Protein AF-A0A1D9G2F6-F1 (afdb_monomer_lite)

Secondary structure (DSSP, 8-state):
---------PPPTHHHHHHHHHHHHHHHHHHHHHTS-TTS-HHHHHHHHHHHHHHHHHHHHHHHHT--HHHHHSPP--HHHHHHHHHHHHHHHHHHHHHHSS-HHHHHHHHHHHHHHHHTHHHHH--HHHHHHHHHHS-HHHHHHHHHHHHHHHHHHHHHHHHHHHHHHHHHHHH--

Sequence (177 aa):
MKEDNKRSGGSKQGEHVFNALGDLVSQFINELTRNINASAPDSSRSDAQKTISQLQEYATEFVRKRNNSDFRAGPQGDAANSHRYATFVDTTRTAIRDMLSGNPSRQTRGYSDLTKLLNNLDFYTIDTTAHDSVRAQLSAARQREFDTWYDETKALMHLTFKTLIDAALAVNKTNAN

Organism: Moorena producens (strain JHB) (NCBI:txid1454205)

Radius of gyration: 19.02 Å; chains: 1; bounding box: 40×27×75 Å

pLDDT: mean 81.79, std 17.29, range [29.95, 97.75]

Structure (mmCIF, N/CA/C/O backbone):
data_AF-A0A1D9G2F6-F1
#
_entry.id   AF-A0A1D9G2F6-F1
#
loop_
_atom_site.group_PDB
_atom_site.id
_atom_site.type_symbol
_atom_site.label_atom_id
_atom_site.label_alt_id
_atom_site.label_comp_id
_atom_site.label_asym_id
_atom_site.label_entity_id
_atom_site.label_seq_id
_atom_site.pdbx_PDB_ins_code
_atom_site.Cartn_x
_atom_site.Cartn_y
_atom_site.Cartn_z
_atom_site.occupancy
_atom_site.B_iso_or_equiv
_atom_site.auth_seq_id
_atom_site.auth_comp_id
_atom_site.auth_asym_id
_atom_site.auth_atom_id
_atom_site.pdbx_PDB_model_num
ATOM 1 N N . MET A 1 1 ? -8.121 -9.495 -51.257 1.00 39.38 1 MET A N 1
ATOM 2 C CA . MET A 1 1 ? -7.434 -9.916 -50.019 1.00 39.38 1 MET A CA 1
ATOM 3 C C . MET A 1 1 ? -8.055 -9.141 -48.874 1.00 39.38 1 MET A C 1
ATOM 5 O O . MET A 1 1 ? -7.981 -7.922 -48.892 1.00 39.38 1 MET A O 1
ATOM 9 N N . LYS A 1 2 ? -8.780 -9.822 -47.982 1.00 34.62 2 LYS A N 1
ATOM 10 C CA . LYS A 1 2 ? -9.294 -9.240 -46.738 1.00 34.62 2 LYS A CA 1
ATOM 11 C C . LYS A 1 2 ? -8.279 -9.573 -45.649 1.00 34.62 2 LYS A C 1
ATOM 13 O O . LYS A 1 2 ? -8.078 -10.754 -45.384 1.00 34.62 2 LYS A O 1
ATOM 18 N N . GLU A 1 3 ? -7.637 -8.564 -45.077 1.00 36.66 3 GLU A N 1
ATOM 19 C CA . GLU A 1 3 ? -6.892 -8.702 -43.825 1.00 36.66 3 GLU A CA 1
ATOM 20 C C . GLU A 1 3 ? -7.777 -8.173 -42.698 1.00 36.66 3 GLU A C 1
ATOM 22 O O . GLU A 1 3 ? -7.860 -6.974 -42.451 1.00 36.66 3 GLU A O 1
ATOM 27 N N . ASP A 1 4 ? -8.478 -9.101 -42.053 1.00 38.00 4 ASP A N 1
ATOM 28 C CA . ASP A 1 4 ? -9.012 -8.928 -40.708 1.00 38.00 4 ASP A CA 1
ATOM 29 C C . ASP A 1 4 ? -8.053 -9.619 -39.717 1.00 38.00 4 ASP A C 1
ATOM 31 O O . ASP A 1 4 ? -7.497 -10.671 -40.034 1.00 38.00 4 ASP A O 1
ATOM 35 N N . ASN A 1 5 ? -7.966 -9.066 -38.498 1.00 31.39 5 ASN A N 1
ATOM 36 C CA . ASN A 1 5 ? -7.235 -9.513 -37.289 1.00 31.39 5 ASN 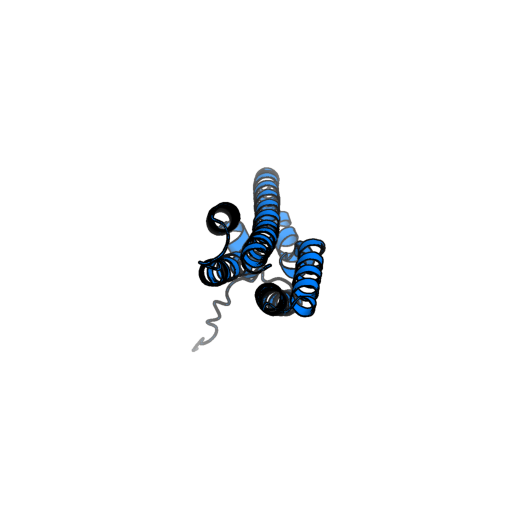A CA 1
ATOM 37 C C . ASN A 1 5 ? -5.792 -8.989 -37.141 1.00 31.39 5 ASN A C 1
ATOM 39 O O . ASN A 1 5 ? -4.917 -9.318 -37.921 1.00 31.39 5 ASN A O 1
ATOM 43 N N . LYS A 1 6 ? -5.424 -8.229 -36.101 1.00 29.95 6 LYS A N 1
ATOM 44 C CA . LYS A 1 6 ? -5.875 -8.259 -34.700 1.00 29.95 6 LYS A CA 1
ATOM 45 C C . LYS A 1 6 ? -5.978 -6.850 -34.109 1.00 29.95 6 LYS A C 1
ATOM 47 O O . LYS A 1 6 ? -4.984 -6.140 -33.982 1.00 29.95 6 LYS A O 1
ATOM 52 N N . ARG A 1 7 ? -7.158 -6.517 -33.585 1.00 42.91 7 ARG A N 1
ATOM 53 C CA . ARG A 1 7 ? -7.247 -5.701 -32.370 1.00 42.91 7 ARG A CA 1
ATOM 54 C C . ARG A 1 7 ? -6.824 -6.584 -31.197 1.00 42.91 7 ARG A C 1
ATOM 56 O O . ARG A 1 7 ? -7.523 -7.535 -30.873 1.00 42.91 7 ARG A O 1
ATOM 63 N N . SER A 1 8 ? -5.727 -6.244 -30.539 1.00 32.81 8 SER A N 1
ATOM 64 C CA . SER A 1 8 ? -5.533 -6.574 -29.126 1.00 32.81 8 SER A CA 1
ATOM 65 C C . SER A 1 8 ? -4.686 -5.479 -28.492 1.00 32.81 8 SER A C 1
ATOM 67 O O . SER A 1 8 ? -3.485 -5.634 -28.285 1.00 32.81 8 SER A O 1
ATOM 69 N N . GLY A 1 9 ? -5.328 -4.344 -28.212 1.00 31.98 9 GLY A N 1
ATOM 70 C CA . GLY A 1 9 ? -4.837 -3.387 -27.225 1.00 31.98 9 GLY A CA 1
ATOM 71 C C . GLY A 1 9 ? -4.938 -4.012 -25.836 1.00 31.98 9 GLY A C 1
ATOM 72 O O . GLY A 1 9 ? -5.826 -3.663 -25.068 1.00 31.98 9 GLY A O 1
ATOM 73 N N . GLY A 1 10 ? -4.089 -5.003 -25.556 1.00 35.53 10 GLY A N 1
ATOM 74 C CA . GLY A 1 10 ? -3.865 -5.474 -24.197 1.00 35.53 10 GLY A CA 1
ATOM 75 C C . GLY A 1 10 ? -3.169 -4.357 -23.431 1.00 35.53 10 GLY A C 1
ATOM 76 O O . GLY A 1 10 ? -2.184 -3.809 -23.932 1.00 35.53 10 GLY A O 1
ATOM 77 N N . SER A 1 11 ? -3.694 -3.980 -22.262 1.00 44.38 11 SER A N 1
ATOM 78 C CA . SER A 1 11 ? -2.998 -3.050 -21.367 1.00 44.38 11 SER A CA 1
ATOM 79 C C . SER A 1 11 ? -1.577 -3.565 -21.152 1.00 44.38 11 SER A C 1
ATOM 81 O O . SER A 1 11 ? -1.380 -4.738 -20.819 1.00 44.38 11 SER A O 1
ATOM 83 N N . LYS A 1 12 ? -0.579 -2.727 -21.418 1.00 51.94 12 LYS A N 1
ATOM 84 C CA . LYS A 1 12 ? 0.825 -3.139 -21.372 1.00 51.94 12 LYS A CA 1
ATOM 85 C C . LYS A 1 12 ? 1.205 -3.399 -19.917 1.00 51.94 12 LYS A C 1
ATOM 87 O O . LYS A 1 12 ? 0.929 -2.573 -19.058 1.00 51.94 12 LYS A O 1
ATOM 92 N N . GLN A 1 13 ? 1.822 -4.545 -19.622 1.00 49.62 13 GLN A N 1
ATOM 93 C CA . GLN A 1 13 ? 1.925 -5.044 -18.245 1.00 49.62 13 GLN A CA 1
ATOM 94 C C . GLN A 1 13 ? 2.721 -4.167 -17.268 1.00 49.62 13 GLN A C 1
ATOM 96 O O . GLN A 1 13 ? 2.448 -4.237 -16.071 1.00 49.62 13 GLN A O 1
ATOM 101 N N . GLY A 1 14 ? 3.620 -3.296 -17.747 1.00 47.50 14 GLY A N 1
ATOM 102 C CA . GLY A 1 14 ? 4.223 -2.254 -16.907 1.00 47.50 14 GLY A CA 1
ATOM 103 C C . GLY A 1 14 ? 3.160 -1.413 -16.184 1.00 47.50 14 GLY A C 1
ATOM 104 O O . GLY A 1 14 ? 3.315 -1.067 -15.020 1.00 47.50 14 GLY A O 1
ATOM 105 N N . GLU A 1 15 ? 1.990 -1.198 -16.791 1.00 48.56 15 GLU A N 1
ATOM 106 C CA . GLU A 1 15 ? 0.861 -0.536 -16.133 1.00 48.56 15 GLU A CA 1
ATOM 107 C C . GLU A 1 15 ? 0.355 -1.288 -14.889 1.00 48.56 15 GLU A C 1
ATOM 109 O O . GLU A 1 15 ? -0.100 -0.646 -13.945 1.00 48.56 15 GLU A O 1
ATOM 114 N N . HIS A 1 16 ? 0.459 -2.621 -14.820 1.00 54.81 16 HIS A N 1
ATOM 115 C CA . HIS A 1 16 ? -0.044 -3.398 -13.679 1.00 54.81 16 HIS A CA 1
ATOM 116 C C . HIS A 1 16 ? 0.809 -3.247 -12.412 1.00 54.81 16 HIS A C 1
ATOM 118 O O . HIS A 1 16 ? 0.245 -3.275 -11.319 1.00 54.81 16 HIS A O 1
ATOM 124 N N . VAL A 1 17 ? 2.123 -3.022 -12.560 1.00 53.31 17 VAL A N 1
ATOM 125 C CA . VAL A 1 17 ? 3.107 -2.913 -11.461 1.00 53.31 17 VAL A CA 1
ATOM 126 C C . VAL A 1 17 ? 2.737 -1.812 -10.470 1.00 53.31 17 VAL A C 1
ATOM 128 O O . VAL A 1 17 ? 2.794 -1.993 -9.254 1.00 53.31 17 VAL A O 1
ATOM 131 N N . PHE A 1 18 ? 2.278 -0.674 -10.994 1.00 60.16 18 PHE A N 1
ATOM 132 C CA . PHE A 1 18 ? 1.930 0.481 -10.177 1.00 60.16 18 PHE A CA 1
ATOM 133 C C . PHE A 1 18 ? 0.427 0.784 -10.136 1.00 60.16 18 PHE A C 1
ATOM 135 O O . PHE A 1 18 ? -0.008 1.493 -9.224 1.00 60.16 18 PHE A O 1
ATOM 142 N N . ASN A 1 19 ? -0.395 0.278 -11.072 1.00 60.19 19 ASN A N 1
ATOM 143 C CA . ASN A 1 19 ? -1.824 0.617 -11.070 1.00 60.19 19 ASN A CA 1
ATOM 144 C C . ASN A 1 19 ? -2.575 0.045 -9.869 1.00 60.19 19 ASN A C 1
ATOM 146 O O . ASN A 1 19 ? -3.392 0.720 -9.242 1.00 60.19 19 ASN A O 1
ATOM 150 N N . ALA A 1 20 ? -2.219 -1.169 -9.489 1.00 63.81 20 ALA A N 1
ATOM 151 C CA . ALA A 1 20 ? -2.976 -1.907 -8.514 1.00 63.81 20 ALA A CA 1
ATOM 152 C C . ALA A 1 20 ? -2.948 -1.357 -7.097 1.00 63.81 20 ALA A C 1
ATOM 154 O O . ALA A 1 20 ? -3.983 -1.316 -6.442 1.00 63.81 20 ALA A O 1
ATOM 155 N N . LEU A 1 21 ? -1.768 -0.956 -6.615 1.00 72.75 21 LEU A N 1
ATOM 156 C CA . LEU A 1 21 ? -1.639 -0.481 -5.244 1.00 72.75 21 LEU A CA 1
ATOM 157 C C . LEU A 1 21 ? -2.423 0.819 -5.054 1.00 72.75 21 LEU A C 1
ATOM 159 O O . LEU A 1 21 ? -3.114 0.957 -4.054 1.00 72.75 21 LEU A O 1
ATOM 163 N N . GLY A 1 22 ? -2.376 1.734 -6.028 1.00 71.50 22 GLY A N 1
ATOM 164 C CA . GLY A 1 22 ? -3.148 2.976 -5.959 1.00 71.50 22 GLY A CA 1
ATOM 165 C C . GLY A 1 22 ? -4.653 2.709 -5.899 1.00 71.50 22 GLY A C 1
ATOM 166 O O . GLY A 1 22 ? -5.324 3.181 -4.985 1.00 71.50 22 GLY A O 1
ATOM 167 N N . ASP A 1 23 ? -5.167 1.873 -6.806 1.00 74.94 23 ASP A N 1
ATOM 168 C CA . ASP A 1 23 ? -6.601 1.569 -6.887 1.00 74.94 23 ASP A CA 1
ATOM 169 C C . ASP A 1 23 ? -7.088 0.781 -5.656 1.00 74.94 23 ASP A C 1
ATOM 171 O O . ASP A 1 23 ? -8.212 0.964 -5.178 1.00 74.94 23 ASP A O 1
ATOM 175 N N . LEU A 1 24 ? -6.231 -0.093 -5.124 1.00 81.62 24 LEU A N 1
ATOM 176 C CA . LEU A 1 24 ? -6.482 -0.878 -3.923 1.00 81.62 24 LEU A CA 1
ATOM 177 C C . LEU A 1 24 ? -6.472 -0.005 -2.658 1.00 81.62 24 LEU A C 1
ATOM 179 O O . LEU A 1 24 ? -7.360 -0.131 -1.817 1.00 81.62 24 LEU A O 1
ATOM 183 N N . VAL A 1 25 ? -5.517 0.919 -2.535 1.00 85.75 25 VAL A N 1
ATOM 184 C CA . VAL A 1 25 ? -5.428 1.841 -1.394 1.00 85.75 25 VAL A CA 1
ATOM 185 C C . VAL A 1 25 ? -6.620 2.797 -1.370 1.00 85.75 25 VAL A C 1
ATOM 187 O O . VAL A 1 25 ? -7.199 3.003 -0.305 1.00 85.75 25 VAL A O 1
ATOM 190 N N . SER A 1 26 ? -7.071 3.306 -2.522 1.00 83.00 26 SER A N 1
ATOM 191 C CA . SER A 1 26 ? -8.298 4.115 -2.590 1.00 83.00 26 SER A CA 1
ATOM 192 C C . SER A 1 26 ? -9.538 3.362 -2.093 1.00 83.00 26 SER A C 1
ATOM 194 O O . SER A 1 26 ? -10.392 3.958 -1.435 1.00 83.00 26 SER A O 1
ATOM 196 N N . GLN A 1 27 ? -9.639 2.051 -2.349 1.00 86.38 27 GLN A N 1
ATOM 197 C CA . GLN A 1 27 ? -10.722 1.223 -1.798 1.00 86.38 27 GLN A CA 1
ATOM 198 C C . GLN A 1 27 ? -10.620 1.116 -0.270 1.00 86.38 27 GLN A C 1
ATOM 200 O O . GLN A 1 27 ? -11.627 1.283 0.423 1.00 86.38 27 GLN A O 1
ATOM 205 N N . PHE A 1 28 ? -9.414 0.892 0.260 1.00 93.12 28 PHE A N 1
ATOM 206 C CA . PHE A 1 28 ? -9.215 0.742 1.700 1.00 93.12 28 PHE A CA 1
ATOM 207 C C . PHE A 1 28 ? -9.361 2.036 2.484 1.00 93.12 28 PHE A C 1
ATOM 209 O O . PHE A 1 28 ? -9.832 1.962 3.609 1.00 93.12 28 PHE A O 1
ATOM 216 N N . ILE A 1 29 ? -9.043 3.208 1.929 1.00 94.00 29 ILE A N 1
ATOM 217 C CA . ILE A 1 29 ? -9.257 4.491 2.624 1.00 94.00 29 ILE A CA 1
ATOM 218 C C . ILE A 1 29 ? -10.716 4.605 3.091 1.00 94.00 29 ILE A C 1
ATOM 220 O O . ILE A 1 29 ? -10.977 4.822 4.272 1.00 94.00 29 ILE A O 1
ATOM 224 N N . ASN A 1 30 ? -11.674 4.327 2.202 1.00 91.62 30 ASN A N 1
ATOM 225 C CA . ASN A 1 30 ? -13.098 4.348 2.544 1.00 91.62 30 ASN A CA 1
ATOM 226 C C . ASN A 1 30 ? -13.497 3.254 3.550 1.00 91.62 30 ASN A C 1
ATOM 228 O O . ASN A 1 30 ? -14.439 3.425 4.323 1.00 91.62 30 ASN A O 1
ATOM 232 N N . GLU A 1 31 ? -12.850 2.089 3.511 1.00 93.81 31 GLU A N 1
ATOM 233 C CA . GLU A 1 31 ? -13.082 1.007 4.475 1.00 93.81 31 GLU A CA 1
ATOM 234 C C . GLU A 1 31 ? -12.536 1.369 5.862 1.00 93.81 31 GLU A C 1
ATOM 236 O O . GLU A 1 31 ? -13.255 1.245 6.850 1.00 93.81 31 GLU A O 1
ATOM 241 N N . LEU A 1 32 ? -11.321 1.906 5.933 1.00 96.31 32 LEU A N 1
ATOM 242 C CA . LEU A 1 32 ? -10.652 2.344 7.155 1.00 96.31 32 LEU A CA 1
ATOM 243 C C . LEU A 1 32 ? -11.436 3.456 7.851 1.00 96.31 32 LEU A C 1
ATOM 245 O O . LEU A 1 32 ? -11.743 3.328 9.033 1.00 96.31 32 LEU A O 1
ATOM 249 N N . THR A 1 33 ? -11.840 4.499 7.118 1.00 95.56 33 THR A N 1
ATOM 250 C CA . THR A 1 33 ? -12.629 5.606 7.679 1.00 95.56 33 THR A CA 1
ATOM 251 C C . THR A 1 33 ? -13.944 5.122 8.292 1.00 95.56 33 THR A C 1
ATOM 253 O O . THR A 1 33 ? -14.329 5.593 9.359 1.00 95.56 33 THR A O 1
ATOM 256 N N . ARG A 1 34 ? -14.622 4.155 7.658 1.00 94.12 34 ARG A N 1
ATOM 257 C CA . ARG A 1 34 ? -15.883 3.586 8.167 1.00 94.12 34 ARG A CA 1
ATOM 258 C C . ARG A 1 34 ? -15.711 2.718 9.414 1.00 94.12 34 ARG A C 1
ATOM 260 O O . ARG A 1 34 ? -16.682 2.536 10.137 1.00 94.12 34 ARG A O 1
ATOM 267 N N . ASN A 1 35 ? -14.515 2.185 9.653 1.00 95.00 35 ASN A N 1
ATOM 268 C CA . ASN A 1 35 ? -14.216 1.320 10.797 1.00 95.00 35 ASN A CA 1
ATOM 269 C C . ASN A 1 35 ? -13.615 2.075 11.997 1.00 95.00 35 ASN A C 1
ATOM 271 O O . ASN A 1 35 ? -13.245 1.447 12.990 1.00 95.00 35 ASN A O 1
ATOM 275 N N . ILE A 1 36 ? -13.517 3.409 11.932 1.00 95.81 36 ILE A N 1
ATOM 276 C CA . ILE A 1 36 ? -13.176 4.229 13.099 1.00 95.81 36 ILE A CA 1
ATOM 277 C C . ILE A 1 36 ? -14.340 4.165 14.088 1.00 95.81 36 ILE A C 1
ATOM 279 O O . ILE A 1 36 ? -15.446 4.620 13.790 1.00 95.81 36 ILE A O 1
ATOM 283 N N . ASN A 1 37 ? -14.083 3.646 15.285 1.00 94.25 37 ASN A N 1
ATOM 284 C CA . ASN A 1 37 ? -15.084 3.600 16.341 1.00 94.25 37 ASN A CA 1
ATOM 285 C C . ASN A 1 37 ? -15.413 5.016 16.834 1.00 94.25 37 ASN A C 1
ATOM 287 O O . ASN A 1 37 ? -14.558 5.717 1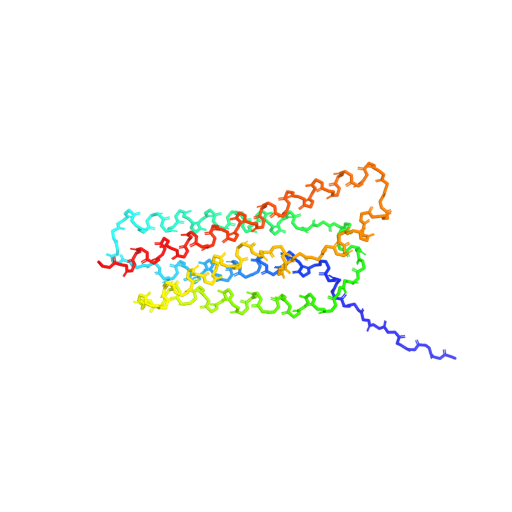7.380 1.00 94.25 37 ASN A O 1
ATOM 291 N N . ALA A 1 38 ? -16.671 5.430 16.677 1.00 93.62 38 ALA A N 1
ATOM 292 C CA . ALA A 1 38 ? -17.141 6.747 17.100 1.00 93.62 38 ALA A CA 1
ATOM 293 C C . ALA A 1 38 ? -17.095 6.949 18.625 1.00 93.62 38 ALA A C 1
ATOM 295 O O . ALA A 1 38 ? -17.018 8.089 19.078 1.00 93.62 38 ALA A O 1
ATOM 296 N N . SER A 1 39 ? -17.116 5.863 19.403 1.00 94.75 39 SER A N 1
ATOM 297 C CA . SER A 1 39 ? -17.061 5.887 20.869 1.00 94.75 39 SER A CA 1
ATOM 298 C C . SER A 1 39 ? -15.637 5.855 21.435 1.00 94.75 39 SER A C 1
ATOM 300 O O . SER A 1 39 ? -15.473 5.930 22.650 1.00 94.75 39 SER A O 1
ATOM 302 N N . ALA A 1 40 ? -14.609 5.741 20.588 1.00 94.75 40 ALA A N 1
ATOM 303 C CA . ALA A 1 40 ? -13.219 5.760 21.032 1.00 94.75 40 ALA A CA 1
ATOM 304 C C . ALA A 1 40 ? -12.776 7.163 21.494 1.00 94.75 40 ALA A C 1
ATOM 306 O O . ALA A 1 40 ? -13.324 8.166 21.019 1.00 94.75 40 ALA A O 1
ATOM 307 N N . PRO A 1 41 ? -11.737 7.261 22.349 1.00 95.69 41 PRO A N 1
ATOM 308 C CA . PRO A 1 41 ? -11.163 8.542 22.749 1.00 95.69 41 PRO A CA 1
ATOM 309 C C . PRO A 1 41 ? -10.791 9.424 21.551 1.00 95.69 41 PRO A C 1
ATOM 311 O O . PRO A 1 41 ? -10.268 8.935 20.545 1.00 95.69 41 PRO A O 1
ATOM 314 N N . ASP A 1 42 ? -11.006 10.735 21.682 1.00 95.12 42 ASP A N 1
ATOM 315 C CA . ASP A 1 42 ? -10.735 11.727 20.630 1.00 95.12 42 ASP A CA 1
ATOM 316 C C . ASP A 1 42 ? -9.306 11.643 20.091 1.00 95.12 42 ASP A C 1
ATOM 318 O O . ASP A 1 42 ? -9.090 11.765 18.887 1.00 95.12 42 ASP A O 1
ATOM 322 N N . SER A 1 43 ? -8.333 11.378 20.965 1.00 94.38 43 SER A N 1
ATOM 323 C CA . SER A 1 43 ? -6.931 11.190 20.588 1.00 94.38 43 SER A CA 1
ATOM 324 C C . SER A 1 43 ? -6.735 10.003 19.641 1.00 94.38 43 SER A C 1
ATOM 326 O O . SER A 1 43 ? -6.083 10.160 18.612 1.00 94.38 43 SER A O 1
ATOM 328 N N . SER A 1 44 ? -7.335 8.845 19.932 1.00 95.06 44 SER A N 1
ATOM 329 C CA . SER A 1 44 ? -7.248 7.653 19.077 1.00 95.06 44 SER A CA 1
ATOM 330 C C . SER A 1 44 ? -7.976 7.850 17.746 1.00 95.06 44 SER A C 1
ATOM 332 O O . SER A 1 44 ? -7.480 7.425 16.703 1.00 95.06 44 SER A O 1
ATOM 334 N N . ARG A 1 45 ? -9.135 8.525 17.757 1.00 96.50 45 ARG A N 1
ATOM 335 C CA . ARG A 1 45 ? -9.871 8.856 16.523 1.00 96.50 45 ARG A CA 1
ATOM 336 C C . ARG A 1 45 ? -9.078 9.822 15.643 1.00 96.50 45 ARG A C 1
ATOM 338 O O . ARG A 1 45 ? -8.973 9.595 14.441 1.00 96.50 45 ARG A O 1
ATOM 345 N N . SER A 1 46 ? -8.493 10.856 16.246 1.00 96.25 46 SER A N 1
ATOM 346 C CA . SER A 1 46 ? -7.661 11.848 15.559 1.00 96.25 46 SER A CA 1
ATOM 347 C C . SER A 1 46 ? -6.391 11.225 14.970 1.00 96.25 46 SER A C 1
ATOM 349 O O . SER A 1 46 ? -6.054 11.505 13.821 1.00 96.25 46 SER A O 1
ATOM 351 N N . ASP A 1 47 ? -5.729 10.319 15.699 1.00 95.81 47 ASP A N 1
ATOM 352 C CA . ASP A 1 47 ? -4.566 9.575 15.192 1.00 95.81 47 ASP A CA 1
ATOM 353 C C . ASP A 1 47 ? -4.932 8.744 13.951 1.00 95.81 47 ASP A C 1
ATOM 355 O O . ASP A 1 47 ? -4.314 8.898 12.897 1.00 95.81 47 ASP A O 1
ATOM 359 N N . ALA A 1 48 ? -6.016 7.958 14.023 1.00 97.12 48 ALA A N 1
ATOM 360 C CA . ALA A 1 48 ? -6.506 7.176 12.886 1.00 97.12 48 ALA A CA 1
ATOM 361 C C . ALA A 1 48 ? -6.857 8.054 11.674 1.00 97.12 48 ALA A C 1
ATOM 363 O O . ALA A 1 48 ? -6.448 7.752 10.552 1.00 97.12 48 ALA A O 1
ATOM 364 N N . GLN A 1 49 ? -7.565 9.167 11.889 1.00 97.75 49 GLN A N 1
ATOM 365 C CA . GLN A 1 49 ? -7.894 10.123 10.828 1.00 97.75 49 GLN A CA 1
ATOM 366 C C . GLN A 1 49 ? -6.636 10.723 10.196 1.00 97.75 49 GLN A C 1
ATOM 368 O O . GLN A 1 49 ? -6.531 10.767 8.973 1.00 97.75 49 GLN A O 1
ATOM 373 N N . LYS A 1 50 ? -5.657 11.131 11.009 1.00 97.50 50 LYS A N 1
ATOM 374 C CA . LYS A 1 50 ? -4.389 11.686 10.530 1.00 97.50 50 LYS A CA 1
ATOM 375 C C . LYS A 1 50 ? -3.617 10.675 9.682 1.00 97.50 50 LYS A C 1
ATOM 377 O O . LYS A 1 50 ? -3.138 11.035 8.609 1.00 97.50 50 LYS A O 1
ATOM 382 N N . THR A 1 51 ? -3.511 9.422 10.130 1.00 97.25 51 THR A N 1
ATOM 383 C CA . THR A 1 51 ? -2.811 8.381 9.362 1.00 97.25 51 THR A CA 1
ATOM 384 C C . THR A 1 51 ? -3.533 8.062 8.050 1.00 97.25 51 THR A C 1
ATOM 386 O O . THR A 1 51 ? -2.878 7.881 7.026 1.00 97.25 51 THR A O 1
ATOM 389 N N . ILE A 1 52 ? -4.872 8.048 8.036 1.00 97.69 52 ILE A N 1
ATOM 390 C CA . ILE A 1 52 ? -5.657 7.855 6.803 1.00 97.69 52 ILE A CA 1
ATOM 391 C C . ILE A 1 52 ? -5.468 9.027 5.830 1.00 97.69 52 ILE A C 1
ATOM 393 O O . ILE A 1 52 ? -5.289 8.794 4.636 1.00 97.69 52 ILE A O 1
ATOM 397 N N . SER A 1 53 ? -5.452 10.273 6.311 1.00 96.69 53 SER A N 1
ATOM 398 C CA . SER A 1 53 ? -5.166 11.436 5.460 1.00 96.69 53 SER A CA 1
ATOM 399 C C . SER A 1 53 ? -3.774 11.341 4.831 1.00 96.69 53 SER A C 1
ATOM 401 O O . SER A 1 53 ? -3.626 11.528 3.627 1.00 96.69 53 SER A O 1
ATOM 403 N N . GLN A 1 54 ? -2.765 10.952 5.614 1.00 96.56 54 GLN A N 1
ATOM 404 C CA . GLN A 1 54 ? -1.408 10.738 5.108 1.00 96.56 54 GLN A CA 1
ATOM 405 C C . GLN A 1 54 ? -1.346 9.596 4.077 1.00 96.56 54 GLN A C 1
ATOM 407 O O . GLN A 1 54 ? -0.667 9.711 3.057 1.00 96.56 54 GLN A O 1
ATOM 412 N N . LEU A 1 55 ? -2.093 8.506 4.295 1.00 96.19 55 LEU A N 1
ATOM 413 C CA . LEU A 1 55 ? -2.240 7.430 3.312 1.00 96.19 55 LEU A CA 1
ATOM 414 C C . LEU A 1 55 ? -2.826 7.951 1.996 1.00 96.19 55 LEU A C 1
ATOM 416 O O . LEU A 1 55 ? -2.355 7.581 0.922 1.00 96.19 55 LEU A O 1
ATOM 420 N N . GLN A 1 56 ? -3.842 8.811 2.072 1.00 94.50 56 GLN A N 1
ATOM 421 C CA . GLN A 1 56 ? -4.477 9.404 0.900 1.00 94.50 56 GLN A CA 1
ATOM 422 C C . GLN A 1 56 ? -3.523 10.316 0.119 1.00 94.50 56 GLN A C 1
ATOM 424 O O . GLN A 1 56 ? -3.510 10.265 -1.114 1.00 94.50 56 GLN A O 1
ATOM 429 N N . GLU A 1 57 ? -2.699 11.104 0.810 1.00 93.62 57 GLU A N 1
ATOM 430 C CA . GLU A 1 57 ? -1.653 11.926 0.193 1.00 93.62 57 GLU A CA 1
ATOM 431 C C . GLU A 1 57 ? -0.636 11.061 -0.560 1.00 93.62 57 GLU A C 1
ATOM 433 O O . GLU A 1 57 ? -0.397 11.283 -1.750 1.00 93.62 57 GLU A O 1
ATOM 438 N N . TYR A 1 58 ? -0.095 10.023 0.086 1.00 92.94 58 TYR A N 1
ATOM 439 C CA . TYR A 1 58 ? 0.873 9.124 -0.548 1.00 92.94 58 TYR A CA 1
ATOM 440 C C . TYR A 1 58 ? 0.274 8.329 -1.703 1.00 92.94 58 TYR A C 1
ATOM 442 O O . TYR A 1 58 ? 0.907 8.222 -2.751 1.00 92.94 58 TYR A O 1
ATOM 450 N N . ALA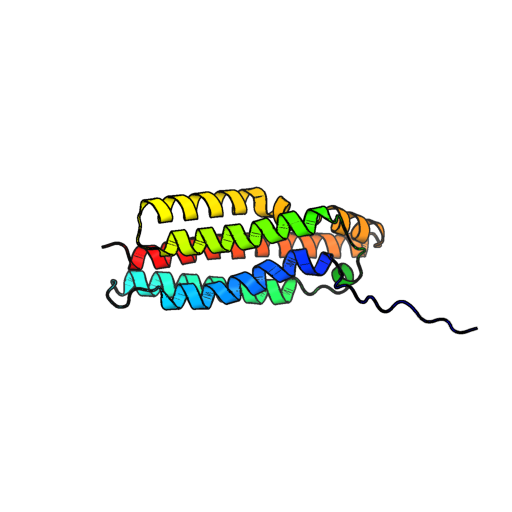 A 1 59 ? -0.961 7.845 -1.569 1.00 89.25 59 ALA A N 1
ATOM 451 C CA . ALA A 1 59 ? -1.658 7.164 -2.654 1.00 89.25 59 ALA A CA 1
ATOM 452 C C . ALA A 1 59 ? -1.865 8.085 -3.865 1.00 89.25 59 ALA A C 1
ATOM 454 O O . ALA A 1 59 ? -1.636 7.674 -5.002 1.00 89.25 59 ALA A O 1
ATOM 455 N N . THR A 1 60 ? -2.254 9.340 -3.628 1.00 88.38 60 THR A N 1
ATOM 456 C CA . THR A 1 60 ? -2.447 10.340 -4.688 1.00 88.38 60 THR A CA 1
ATOM 457 C C . THR A 1 60 ? -1.131 10.648 -5.394 1.00 88.38 60 THR A C 1
ATOM 459 O O . THR A 1 60 ? -1.061 10.610 -6.624 1.00 88.38 60 THR A O 1
ATOM 462 N N . GLU A 1 61 ? -0.069 10.898 -4.628 1.00 88.69 61 GLU A N 1
ATOM 463 C CA . GLU A 1 61 ? 1.260 11.162 -5.177 1.00 88.69 61 GLU A CA 1
ATOM 464 C C . GLU A 1 61 ? 1.800 9.948 -5.942 1.00 88.69 61 GLU A C 1
ATOM 466 O O . GLU A 1 61 ? 2.382 10.092 -7.016 1.00 88.69 61 GLU A O 1
ATOM 471 N N . PHE A 1 62 ? 1.534 8.735 -5.454 1.00 85.88 62 PHE A N 1
ATOM 472 C CA . PHE A 1 62 ? 1.929 7.495 -6.110 1.00 85.88 62 PHE A CA 1
ATOM 473 C C . PHE A 1 62 ? 1.222 7.317 -7.454 1.00 85.88 62 PHE A C 1
ATOM 475 O O . PHE A 1 62 ? 1.875 7.055 -8.464 1.00 85.88 62 PHE A O 1
ATOM 482 N N . VAL A 1 63 ? -0.097 7.529 -7.497 1.00 81.75 63 VAL A N 1
ATOM 483 C CA . VAL A 1 63 ? -0.894 7.496 -8.735 1.00 81.75 63 VAL A CA 1
ATOM 484 C C . VAL A 1 63 ? -0.430 8.564 -9.730 1.00 81.75 63 VAL A C 1
ATOM 486 O O . VAL A 1 63 ? -0.401 8.316 -10.939 1.00 81.75 63 VAL A O 1
ATOM 489 N N . ARG A 1 64 ? -0.030 9.744 -9.246 1.00 82.50 64 ARG A N 1
ATOM 490 C CA . ARG A 1 64 ? 0.517 10.813 -10.088 1.00 82.50 64 ARG A CA 1
ATOM 491 C C . ARG A 1 64 ? 1.874 10.421 -10.671 1.00 82.50 64 ARG A C 1
ATOM 493 O O . ARG A 1 64 ? 2.083 10.553 -11.874 1.00 82.50 64 ARG A O 1
ATOM 500 N N . LYS A 1 65 ? 2.783 9.925 -9.831 1.00 80.62 65 LYS A N 1
ATOM 501 C CA . LYS A 1 65 ? 4.179 9.644 -10.185 1.00 80.62 65 LYS A CA 1
ATOM 502 C C . LYS A 1 65 ? 4.353 8.384 -11.028 1.00 80.62 65 LYS A C 1
ATOM 504 O O . LYS A 1 65 ? 5.192 8.370 -11.927 1.00 80.62 65 LYS A O 1
ATOM 509 N N . ARG A 1 66 ? 3.527 7.355 -10.800 1.00 73.88 66 ARG A N 1
ATOM 510 C CA . ARG A 1 66 ? 3.544 6.116 -11.599 1.00 73.88 66 ARG A CA 1
ATOM 511 C C . ARG A 1 66 ? 3.231 6.340 -13.075 1.00 73.88 66 ARG A C 1
ATOM 513 O O . ARG A 1 66 ? 3.544 5.496 -13.911 1.00 73.88 66 ARG A O 1
ATOM 520 N N . ASN A 1 67 ? 2.565 7.443 -13.402 1.00 70.00 67 ASN A N 1
ATOM 521 C CA . ASN A 1 67 ? 2.181 7.769 -14.762 1.00 70.00 67 ASN A CA 1
ATOM 522 C C . ASN A 1 67 ? 3.394 8.281 -15.564 1.00 70.00 67 ASN A C 1
ATOM 524 O O . ASN A 1 67 ? 3.571 9.485 -15.734 1.00 70.00 67 ASN A O 1
ATOM 528 N N . ASN A 1 68 ? 4.229 7.358 -16.049 1.00 67.50 68 ASN A N 1
ATOM 529 C CA . ASN A 1 68 ? 5.399 7.644 -16.881 1.00 67.50 68 ASN A CA 1
ATOM 530 C C . ASN A 1 68 ? 5.219 7.061 -18.294 1.00 67.50 68 ASN A C 1
ATOM 532 O O . ASN A 1 68 ? 4.924 5.874 -18.461 1.00 67.50 68 ASN A O 1
ATOM 536 N N . SER A 1 69 ? 5.380 7.904 -19.318 1.00 65.12 69 SER A N 1
ATOM 537 C CA . SER A 1 69 ? 5.159 7.546 -20.725 1.00 65.12 69 SER A CA 1
ATOM 538 C C . SER A 1 69 ? 6.112 6.471 -21.243 1.00 65.12 69 SER A C 1
ATOM 540 O O . SER A 1 69 ? 5.695 5.634 -22.042 1.00 65.12 69 SER A O 1
ATOM 542 N N . ASP A 1 70 ? 7.360 6.462 -20.776 1.00 54.66 70 ASP A N 1
ATOM 543 C CA . ASP A 1 70 ? 8.382 5.521 -21.240 1.00 54.66 70 ASP A CA 1
ATOM 544 C C . ASP A 1 70 ? 8.114 4.119 -20.682 1.00 54.66 70 ASP A C 1
ATOM 546 O O . ASP A 1 70 ? 8.231 3.123 -21.393 1.00 54.66 70 ASP A O 1
ATOM 550 N N . PHE A 1 71 ? 7.632 4.036 -19.438 1.00 59.16 71 PHE A N 1
ATOM 551 C CA . PHE A 1 71 ? 7.241 2.768 -18.822 1.00 59.16 71 PHE A CA 1
ATOM 552 C C . PHE A 1 71 ? 5.976 2.173 -19.456 1.00 59.16 71 PHE A C 1
ATOM 554 O O . PHE A 1 71 ? 5.886 0.965 -19.671 1.00 59.16 71 PHE A O 1
ATOM 561 N N . ARG A 1 72 ? 5.023 3.027 -19.857 1.00 57.84 72 ARG A N 1
ATOM 562 C CA . ARG A 1 72 ? 3.855 2.619 -20.656 1.00 57.84 72 ARG A CA 1
ATOM 563 C C . ARG A 1 72 ? 4.229 2.113 -22.043 1.00 57.84 72 ARG A C 1
ATOM 565 O O . ARG A 1 72 ? 3.444 1.397 -22.655 1.00 57.84 72 ARG A O 1
ATOM 572 N N . ALA A 1 73 ? 5.381 2.494 -22.588 1.00 55.88 73 ALA A N 1
ATOM 573 C CA . ALA A 1 73 ? 5.802 2.043 -23.907 1.00 55.88 73 ALA A CA 1
ATOM 574 C C . ALA A 1 73 ? 6.420 0.634 -23.889 1.00 55.88 73 ALA A C 1
ATOM 576 O O . ALA A 1 73 ? 6.382 -0.023 -24.934 1.00 55.88 73 ALA A O 1
ATOM 577 N N . GLY A 1 74 ? 6.901 0.175 -22.725 1.00 56.59 74 GLY A N 1
ATOM 578 C CA . GLY A 1 74 ? 7.666 -1.058 -22.543 1.00 56.59 74 GLY A CA 1
ATOM 579 C C . GLY A 1 74 ? 6.962 -2.352 -22.982 1.00 56.59 74 GLY A C 1
ATOM 580 O O . GLY A 1 74 ? 5.728 -2.398 -23.081 1.00 56.59 74 GLY A O 1
ATOM 581 N N . PRO A 1 75 ? 7.742 -3.409 -23.282 1.00 55.66 75 PRO A N 1
ATOM 582 C CA . PRO A 1 75 ? 7.206 -4.704 -23.682 1.00 55.66 75 PRO A CA 1
ATOM 583 C C . PRO A 1 75 ? 6.428 -5.378 -22.544 1.00 55.66 75 PRO A C 1
ATOM 585 O O . PRO A 1 75 ? 6.600 -5.070 -21.366 1.00 55.66 75 PRO A O 1
ATOM 588 N N . GLN A 1 76 ? 5.557 -6.316 -22.917 1.00 59.03 76 GLN A N 1
ATOM 589 C CA . GLN A 1 76 ? 4.891 -7.200 -21.965 1.00 59.03 76 GLN A CA 1
ATOM 590 C C . GLN A 1 76 ? 5.941 -8.076 -21.263 1.00 59.03 76 GLN A C 1
ATOM 592 O O . GLN A 1 76 ? 6.761 -8.693 -21.941 1.00 59.03 76 GLN A O 1
ATOM 597 N N . GLY A 1 77 ? 5.927 -8.099 -19.929 1.00 57.62 77 GLY A N 1
ATOM 598 C CA . GLY A 1 77 ? 6.816 -8.941 -19.137 1.00 57.62 77 GLY A CA 1
ATOM 599 C C . GLY A 1 77 ? 6.278 -10.358 -18.933 1.00 57.62 77 GLY A C 1
ATOM 600 O O . GLY A 1 77 ? 5.487 -10.869 -19.729 1.00 57.62 77 GLY A O 1
ATOM 601 N N . ASP A 1 78 ? 6.747 -11.018 -17.874 1.00 61.12 78 ASP A N 1
ATOM 602 C CA . ASP A 1 78 ? 6.432 -12.421 -17.589 1.00 61.12 78 ASP A CA 1
ATOM 603 C C . ASP A 1 78 ? 4.954 -12.603 -17.189 1.00 61.12 78 ASP A C 1
ATOM 605 O O . ASP A 1 78 ? 4.430 -11.936 -16.293 1.00 61.12 78 ASP A O 1
ATOM 609 N N . ALA A 1 79 ? 4.268 -13.567 -17.811 1.00 61.06 79 ALA A N 1
ATOM 610 C CA . ALA A 1 79 ? 2.905 -13.953 -17.455 1.00 61.06 79 ALA A CA 1
ATOM 611 C C . ALA A 1 79 ? 2.766 -14.354 -15.971 1.00 61.06 79 ALA A C 1
ATOM 613 O O . ALA A 1 79 ? 1.710 -14.109 -15.378 1.00 61.06 79 ALA A O 1
ATOM 614 N N . ALA A 1 80 ? 3.828 -14.879 -15.345 1.00 62.38 80 ALA A N 1
ATOM 615 C CA . ALA A 1 80 ? 3.879 -15.177 -13.912 1.00 62.38 80 ALA A CA 1
ATOM 616 C C . ALA A 1 80 ? 3.631 -13.941 -13.021 1.00 62.38 80 ALA A C 1
ATOM 618 O O . ALA A 1 80 ? 3.150 -14.075 -11.892 1.00 62.38 80 ALA A O 1
ATOM 619 N N . ASN A 1 81 ? 3.879 -12.726 -13.523 1.00 65.69 81 ASN A N 1
ATOM 620 C CA . ASN A 1 81 ? 3.667 -11.474 -12.787 1.00 65.69 81 ASN A CA 1
ATOM 621 C C . ASN A 1 81 ? 2.187 -11.221 -12.519 1.00 65.69 81 ASN A C 1
ATOM 623 O O . ASN A 1 81 ? 1.830 -10.781 -11.432 1.00 65.69 81 ASN A O 1
ATOM 627 N N . SER A 1 82 ? 1.313 -11.586 -13.461 1.00 68.06 82 SER A N 1
ATOM 628 C CA . SER A 1 82 ? -0.139 -11.452 -13.300 1.00 68.06 82 SER A CA 1
ATOM 629 C C . SER A 1 82 ? -0.687 -12.306 -12.148 1.00 68.06 82 SER A C 1
ATOM 631 O O . SER A 1 82 ? -1.571 -11.866 -11.413 1.00 68.06 82 SER A O 1
ATOM 633 N N . HIS A 1 83 ? -0.120 -13.498 -11.935 1.00 76.25 83 HIS A N 1
ATOM 634 C CA . HIS A 1 83 ? -0.522 -14.399 -10.856 1.00 76.25 83 HIS A CA 1
ATOM 635 C C . HIS A 1 83 ? 0.010 -13.943 -9.491 1.00 76.25 83 HIS A C 1
ATOM 637 O O . HIS A 1 83 ? -0.740 -13.923 -8.509 1.00 76.25 83 HIS A O 1
ATOM 643 N N . ARG A 1 84 ? 1.283 -13.517 -9.433 1.00 77.88 84 ARG A N 1
ATOM 644 C CA . ARG A 1 84 ? 1.872 -12.894 -8.233 1.00 77.88 84 ARG A CA 1
ATOM 645 C C . ARG A 1 84 ? 1.070 -11.668 -7.811 1.00 77.88 84 ARG A C 1
ATOM 647 O O . ARG A 1 84 ? 0.747 -11.504 -6.638 1.00 77.88 84 ARG A O 1
ATOM 654 N N . TYR A 1 85 ? 0.675 -10.874 -8.796 1.00 77.75 85 TYR A N 1
ATOM 655 C CA . TYR A 1 85 ? -0.142 -9.695 -8.612 1.00 77.75 85 TYR A CA 1
ATOM 656 C C . TYR A 1 85 ? -1.540 -10.006 -8.047 1.00 77.75 85 TYR A C 1
ATOM 658 O O . TYR A 1 85 ? -1.942 -9.423 -7.040 1.00 77.75 85 TYR A O 1
ATOM 666 N N . ALA A 1 86 ? -2.276 -10.943 -8.652 1.00 80.38 86 ALA A N 1
ATOM 667 C CA . ALA A 1 86 ? -3.593 -11.341 -8.150 1.00 80.38 86 ALA A CA 1
ATOM 668 C C . ALA A 1 86 ? -3.505 -11.838 -6.695 1.00 80.38 86 ALA A C 1
ATOM 670 O O . ALA A 1 86 ? -4.263 -11.395 -5.831 1.00 80.38 86 ALA A O 1
ATOM 671 N N . THR A 1 87 ? -2.492 -12.662 -6.409 1.00 85.06 87 THR A N 1
ATOM 672 C CA . THR A 1 87 ? -2.193 -13.148 -5.055 1.00 85.06 87 THR A CA 1
ATOM 673 C C . THR A 1 87 ? -1.949 -11.999 -4.078 1.00 85.06 87 THR A C 1
ATOM 675 O O . THR A 1 87 ? -2.485 -12.012 -2.969 1.00 85.06 87 THR A O 1
ATOM 678 N N . PHE A 1 88 ? -1.180 -10.984 -4.477 1.00 87.38 88 PHE A N 1
ATOM 679 C CA . PHE A 1 88 ? -0.922 -9.801 -3.655 1.00 87.38 88 PHE A CA 1
ATOM 680 C C . PHE A 1 88 ? -2.206 -9.046 -3.298 1.00 87.38 88 PHE A C 1
ATOM 682 O O . PHE A 1 88 ? -2.424 -8.728 -2.126 1.00 87.38 88 PHE A O 1
ATOM 689 N N . VAL A 1 89 ? -3.078 -8.789 -4.276 1.00 87.25 89 VAL A N 1
ATOM 690 C CA . VAL A 1 89 ? -4.338 -8.060 -4.053 1.00 87.25 89 VAL A CA 1
ATOM 691 C C . VAL A 1 89 ? -5.257 -8.821 -3.107 1.00 87.25 89 VAL A C 1
ATOM 693 O O . VAL A 1 89 ? -5.760 -8.243 -2.140 1.00 87.25 89 VAL A O 1
ATOM 696 N N . ASP A 1 90 ? -5.459 -10.113 -3.356 1.00 89.75 90 ASP A N 1
ATOM 697 C CA . ASP A 1 90 ? -6.375 -10.935 -2.564 1.00 89.75 90 ASP A CA 1
ATOM 698 C C . ASP A 1 90 ? -5.861 -11.144 -1.136 1.00 89.75 90 ASP A C 1
ATOM 700 O O . ASP A 1 90 ? -6.632 -11.049 -0.173 1.00 89.75 90 ASP A O 1
ATOM 704 N N . THR A 1 91 ? -4.547 -11.331 -0.980 1.00 91.69 91 THR A N 1
ATOM 705 C CA . THR A 1 91 ? -3.906 -11.437 0.338 1.00 91.69 91 THR A CA 1
ATOM 706 C C . THR A 1 91 ? -4.020 -10.119 1.096 1.00 91.69 91 THR A C 1
ATOM 708 O O . THR A 1 91 ? -4.434 -10.122 2.253 1.00 91.69 91 THR A O 1
ATOM 711 N N . THR A 1 92 ? -3.753 -8.979 0.449 1.00 92.62 92 THR A N 1
ATOM 712 C CA . THR A 1 92 ? -3.875 -7.658 1.090 1.00 92.62 92 THR A CA 1
ATOM 713 C C . THR A 1 92 ? -5.312 -7.396 1.546 1.00 92.62 92 THR A C 1
ATOM 715 O O . THR A 1 92 ? -5.532 -6.988 2.684 1.00 92.62 92 THR A O 1
ATOM 718 N N . ARG A 1 93 ? -6.314 -7.682 0.702 1.00 92.75 93 ARG A N 1
ATOM 719 C CA . ARG A 1 93 ? -7.744 -7.552 1.055 1.00 92.75 93 ARG A CA 1
ATOM 720 C C . ARG A 1 93 ? -8.132 -8.410 2.241 1.00 92.75 93 ARG A C 1
ATOM 722 O O . ARG A 1 93 ? -8.808 -7.930 3.149 1.00 92.75 93 ARG A O 1
ATOM 729 N N . THR A 1 94 ? -7.716 -9.668 2.228 1.00 95.00 94 THR A N 1
ATOM 730 C CA . THR A 1 94 ? -7.997 -10.597 3.323 1.00 95.00 94 THR A CA 1
ATOM 731 C C . THR A 1 94 ? -7.354 -10.107 4.615 1.00 95.00 94 THR A C 1
ATOM 733 O O . THR A 1 94 ? -8.025 -10.029 5.640 1.00 95.00 94 THR A O 1
ATOM 736 N N . ALA A 1 95 ? -6.092 -9.688 4.548 1.00 95.31 95 ALA A N 1
ATOM 737 C CA . ALA A 1 95 ? -5.329 -9.256 5.705 1.00 95.31 95 ALA A CA 1
ATOM 738 C C . ALA A 1 95 ? -5.854 -7.944 6.319 1.00 95.31 95 ALA A C 1
ATOM 740 O O . ALA A 1 95 ? -5.961 -7.850 7.541 1.00 95.31 95 ALA A O 1
ATOM 741 N N . ILE A 1 96 ? -6.267 -6.965 5.502 1.00 94.88 96 ILE A N 1
ATOM 742 C CA . ILE A 1 96 ? -6.915 -5.735 5.994 1.00 94.88 96 ILE A CA 1
ATOM 743 C C . ILE A 1 96 ? -8.239 -6.058 6.691 1.00 94.88 96 ILE A C 1
ATOM 745 O O . ILE A 1 96 ? -8.470 -5.605 7.810 1.00 94.88 96 ILE A O 1
ATOM 749 N N . ARG A 1 97 ? -9.089 -6.900 6.094 1.00 94.06 97 ARG A N 1
ATOM 750 C CA . ARG A 1 97 ? -10.349 -7.321 6.731 1.00 94.06 97 ARG A CA 1
ATOM 751 C C . ARG A 1 97 ? -10.110 -8.060 8.043 1.00 94.06 97 ARG A C 1
ATOM 753 O O . ARG A 1 97 ? -10.840 -7.850 9.006 1.00 94.06 97 ARG A O 1
ATOM 760 N N . ASP A 1 98 ? -9.083 -8.901 8.096 1.00 95.12 98 ASP A N 1
ATOM 761 C CA . ASP A 1 98 ? -8.669 -9.596 9.312 1.00 95.12 98 ASP A CA 1
ATOM 762 C C . ASP A 1 98 ? -8.200 -8.612 10.399 1.00 95.12 98 ASP A C 1
ATOM 764 O O . ASP A 1 98 ? -8.624 -8.739 11.552 1.00 95.12 98 ASP A O 1
ATOM 768 N N . MET A 1 99 ? -7.431 -7.579 10.033 1.00 93.75 99 MET A N 1
ATOM 769 C CA . MET A 1 99 ? -7.043 -6.477 10.927 1.00 93.75 99 MET A CA 1
ATOM 770 C C . MET A 1 99 ? -8.222 -5.653 11.452 1.00 93.75 99 MET A C 1
ATOM 772 O O . MET A 1 99 ? -8.157 -5.140 12.567 1.00 93.75 99 MET A O 1
ATOM 776 N N . LEU A 1 100 ? -9.303 -5.544 10.685 1.00 92.31 100 LEU A N 1
ATOM 777 C CA . LEU A 1 100 ? -10.497 -4.786 11.069 1.00 92.31 100 LEU A CA 1
ATOM 778 C C . LEU A 1 100 ? -11.583 -5.655 11.731 1.00 92.31 100 LEU A C 1
ATOM 780 O O . LEU A 1 100 ? -12.601 -5.141 12.175 1.00 92.31 100 LEU A O 1
ATOM 784 N N . SER A 1 101 ? -11.379 -6.970 11.841 1.00 89.94 101 SER A N 1
ATOM 785 C CA . SER A 1 101 ? -12.432 -7.934 12.208 1.00 89.94 101 SER A CA 1
ATOM 786 C C . SER A 1 101 ? -12.898 -7.926 13.676 1.00 89.94 101 SER A C 1
ATOM 788 O O . SER A 1 101 ? -13.731 -8.754 14.043 1.00 89.94 101 SER A O 1
ATOM 790 N N . GLY A 1 102 ? -12.326 -7.082 14.541 1.00 83.06 102 GLY A N 1
ATOM 791 C CA . GLY A 1 102 ? -12.576 -7.075 15.994 1.00 83.06 102 GLY A CA 1
ATOM 792 C C . GLY A 1 102 ? -12.123 -8.338 16.753 1.00 83.06 102 GLY A C 1
ATOM 793 O O . GLY A 1 102 ? -12.192 -8.378 17.977 1.00 83.06 102 GLY A O 1
ATOM 794 N N . ASN A 1 103 ? -11.649 -9.378 16.058 1.00 89.56 103 ASN A N 1
ATOM 795 C CA . ASN A 1 103 ? -11.152 -10.615 16.655 1.00 89.56 103 ASN A CA 1
ATOM 796 C C . ASN A 1 103 ? -9.618 -10.557 16.804 1.00 89.56 103 ASN A C 1
ATOM 798 O O . ASN A 1 103 ? -8.931 -10.564 15.778 1.00 89.56 103 ASN A O 1
ATOM 802 N N . PRO A 1 104 ? -9.052 -10.607 18.028 1.00 89.75 104 PRO A N 1
ATOM 803 C CA . PRO A 1 104 ? -7.609 -10.448 18.239 1.00 89.75 104 PRO A CA 1
ATOM 804 C C . PRO A 1 104 ? -6.739 -11.424 17.432 1.00 89.75 104 PRO A C 1
ATOM 806 O O . PRO A 1 104 ? -5.735 -11.030 16.845 1.00 89.75 104 PRO A O 1
ATOM 809 N N . SER A 1 105 ? -7.150 -12.693 17.321 1.00 91.06 105 SER A N 1
ATOM 810 C CA . SER A 1 105 ? -6.391 -13.708 16.573 1.00 91.06 105 SER A CA 1
ATOM 811 C C . SER A 1 105 ? -6.353 -13.433 15.066 1.00 91.06 105 SER A C 1
ATOM 813 O O . SER A 1 105 ? -5.347 -13.687 14.400 1.00 91.06 105 SER A O 1
ATOM 815 N N . ARG A 1 106 ? -7.443 -12.895 14.507 1.00 94.50 106 ARG A N 1
ATOM 816 C CA . ARG A 1 106 ? -7.495 -12.469 13.104 1.00 94.50 106 ARG A CA 1
ATOM 817 C C . ARG A 1 106 ? -6.681 -11.197 12.909 1.00 94.50 106 ARG A C 1
ATOM 819 O O . ARG A 1 106 ? -5.924 -11.125 11.952 1.00 94.50 106 ARG A O 1
ATOM 826 N N . GLN A 1 107 ? -6.728 -10.265 13.854 1.00 93.12 107 GLN A N 1
ATOM 827 C CA . GLN A 1 107 ? -5.936 -9.039 13.785 1.00 93.12 107 GLN A CA 1
ATOM 828 C C . GLN A 1 107 ? -4.431 -9.314 13.738 1.00 93.12 107 GLN A C 1
ATOM 830 O O . GLN A 1 107 ? -3.736 -8.777 12.876 1.00 93.12 107 GLN A O 1
ATOM 835 N N . THR A 1 108 ? -3.929 -10.200 14.606 1.00 93.38 108 THR A N 1
ATOM 836 C CA . THR A 1 108 ? -2.517 -10.614 14.596 1.00 93.38 108 THR A CA 1
ATOM 837 C C . THR A 1 108 ? -2.123 -11.269 13.271 1.00 93.38 108 THR A C 1
ATOM 839 O O . THR A 1 108 ? -1.050 -10.986 12.738 1.00 93.38 108 THR A O 1
ATOM 842 N N . ARG A 1 109 ? -2.992 -12.119 12.712 1.00 95.00 109 ARG A N 1
ATOM 843 C CA . ARG A 1 109 ? -2.766 -12.772 11.415 1.00 95.00 109 ARG A CA 1
ATOM 844 C C . ARG A 1 109 ? -2.699 -11.761 10.275 1.00 95.00 109 ARG A C 1
ATOM 846 O O . ARG A 1 109 ? -1.717 -11.759 9.544 1.00 95.00 109 ARG A O 1
ATOM 853 N N . GLY A 1 110 ? -3.688 -10.871 10.182 1.00 95.38 110 GLY A N 1
ATOM 854 C CA . GLY A 1 110 ? -3.729 -9.825 9.163 1.00 95.38 110 GLY A CA 1
ATOM 855 C C . GLY A 1 110 ? -2.485 -8.937 9.209 1.00 95.38 110 GLY A C 1
ATOM 856 O O . GLY A 1 110 ? -1.851 -8.706 8.183 1.00 95.38 110 GLY A O 1
ATOM 857 N N . TYR A 1 111 ? -2.053 -8.531 10.406 1.00 95.25 111 TYR A N 1
ATOM 858 C CA . TYR A 1 111 ? -0.811 -7.774 10.568 1.00 95.25 111 TYR A CA 1
ATOM 859 C C . TYR A 1 111 ? 0.431 -8.557 10.106 1.00 95.25 111 TYR A C 1
ATOM 861 O O . TYR A 1 111 ? 1.293 -8.009 9.411 1.00 95.25 111 TYR A O 1
ATOM 869 N N . SER A 1 112 ? 0.524 -9.844 10.458 1.00 96.56 112 SER A N 1
ATOM 870 C CA . SER A 1 112 ? 1.628 -10.709 10.031 1.00 96.56 112 SER A CA 1
ATOM 871 C C . SER A 1 112 ? 1.687 -10.839 8.510 1.00 96.56 112 SER A C 1
ATOM 873 O O . SER A 1 112 ? 2.762 -10.705 7.924 1.00 96.56 112 SER A O 1
ATOM 875 N N . ASP A 1 113 ? 0.544 -11.053 7.863 1.00 96.31 113 ASP A N 1
ATOM 876 C CA . ASP A 1 113 ? 0.481 -11.248 6.418 1.00 96.31 113 ASP A CA 1
ATOM 877 C C . ASP A 1 113 ? 0.794 -9.956 5.657 1.00 96.31 113 ASP A C 1
ATOM 879 O O . ASP A 1 113 ? 1.603 -9.988 4.731 1.00 96.31 113 ASP A O 1
ATOM 883 N N . LEU A 1 114 ? 0.286 -8.800 6.099 1.00 94.81 114 LEU A N 1
ATOM 884 C CA . LEU A 1 114 ? 0.686 -7.514 5.516 1.00 94.81 114 LEU A CA 1
ATOM 885 C C . LEU A 1 114 ? 2.181 -7.233 5.698 1.00 94.81 114 LEU A C 1
ATOM 887 O O . LEU A 1 114 ? 2.830 -6.746 4.778 1.00 94.81 114 LEU A O 1
ATOM 891 N N . THR A 1 115 ? 2.756 -7.577 6.851 1.00 96.00 115 THR A N 1
ATOM 892 C CA . THR A 1 115 ? 4.197 -7.397 7.092 1.00 96.00 115 THR A CA 1
ATOM 893 C C . THR A 1 115 ? 5.037 -8.286 6.168 1.00 96.00 115 THR A C 1
ATOM 895 O O . THR A 1 115 ? 6.034 -7.834 5.605 1.00 96.00 115 THR A O 1
ATOM 898 N N . LYS A 1 116 ? 4.620 -9.540 5.941 1.00 95.06 116 LYS A N 1
ATOM 899 C CA . LYS A 1 116 ? 5.269 -10.430 4.961 1.00 95.06 116 LYS A CA 1
ATOM 900 C C . LYS A 1 116 ? 5.175 -9.876 3.542 1.00 95.06 116 LYS A C 1
ATOM 902 O O . LYS A 1 116 ? 6.153 -9.975 2.802 1.00 95.06 116 LYS A O 1
ATOM 907 N N . LEU A 1 117 ? 4.025 -9.310 3.165 1.00 92.50 117 LEU A N 1
ATOM 908 C CA . LEU A 1 117 ? 3.850 -8.662 1.866 1.00 92.50 117 LEU A CA 1
ATOM 909 C C . LEU A 1 117 ? 4.752 -7.435 1.730 1.00 92.50 117 LEU A C 1
ATOM 911 O O . LEU A 1 117 ? 5.406 -7.312 0.705 1.00 92.50 117 LEU A O 1
ATOM 915 N N . LEU A 1 118 ? 4.858 -6.584 2.756 1.00 92.88 118 LEU A N 1
ATOM 916 C CA . LEU A 1 118 ? 5.749 -5.417 2.748 1.00 92.88 118 LEU A CA 1
ATOM 917 C C . LEU A 1 118 ? 7.211 -5.830 2.514 1.00 92.88 118 LEU A C 1
ATOM 919 O O . LEU A 1 118 ? 7.880 -5.274 1.647 1.00 92.88 118 LEU A O 1
ATOM 923 N N . ASN A 1 119 ? 7.684 -6.856 3.224 1.00 92.56 119 ASN A N 1
ATOM 924 C CA . ASN A 1 119 ? 9.054 -7.361 3.081 1.00 92.56 119 ASN A CA 1
ATOM 925 C C . ASN A 1 119 ? 9.348 -7.949 1.692 1.00 92.56 119 ASN A C 1
ATOM 927 O O . ASN A 1 119 ? 10.507 -8.050 1.303 1.00 92.56 119 ASN A O 1
ATOM 931 N N . ASN A 1 120 ? 8.311 -8.345 0.953 1.00 89.69 120 ASN A N 1
ATOM 932 C CA . ASN A 1 120 ? 8.418 -8.941 -0.375 1.00 89.69 120 ASN A CA 1
ATOM 933 C C . ASN A 1 120 ? 7.711 -8.094 -1.441 1.00 89.69 120 ASN A C 1
ATOM 935 O O . ASN A 1 120 ? 7.356 -8.619 -2.495 1.00 89.69 120 ASN A O 1
ATOM 939 N N . LEU A 1 121 ? 7.475 -6.806 -1.173 1.00 87.12 121 LEU A N 1
ATOM 940 C CA . LEU A 1 121 ? 6.587 -5.986 -1.995 1.00 87.12 121 LEU A CA 1
ATOM 941 C C . LEU A 1 121 ? 7.071 -5.953 -3.444 1.00 87.12 121 LEU A C 1
ATOM 943 O O . LEU A 1 121 ? 6.303 -6.259 -4.348 1.00 87.12 121 LEU A O 1
ATOM 947 N N . ASP A 1 122 ? 8.373 -5.741 -3.638 1.00 85.75 122 ASP A N 1
ATOM 948 C CA . ASP A 1 122 ? 9.019 -5.754 -4.952 1.00 85.75 122 ASP A CA 1
ATOM 949 C C . ASP A 1 122 ? 8.765 -7.052 -5.720 1.00 85.75 122 ASP A C 1
ATOM 951 O O . ASP A 1 122 ? 8.450 -7.025 -6.902 1.00 85.75 122 ASP A O 1
ATOM 955 N N . PHE A 1 123 ? 8.859 -8.204 -5.056 1.00 83.25 123 PHE A N 1
ATOM 956 C CA . PHE A 1 123 ? 8.636 -9.492 -5.707 1.00 83.25 123 PHE A CA 1
ATOM 957 C C . PHE A 1 123 ? 7.201 -9.636 -6.232 1.00 83.25 123 PHE A C 1
ATOM 959 O O . PHE A 1 123 ? 6.982 -10.295 -7.250 1.00 83.25 123 PHE A O 1
ATOM 966 N N . TYR A 1 124 ? 6.228 -9.059 -5.531 1.00 77.62 124 TYR A N 1
ATOM 967 C CA . TYR A 1 124 ? 4.816 -9.166 -5.881 1.00 77.62 124 TYR A CA 1
ATOM 968 C C . TYR A 1 124 ? 4.351 -8.103 -6.867 1.00 77.62 124 TYR A C 1
ATOM 970 O O . TYR A 1 124 ? 3.444 -8.370 -7.658 1.00 77.62 124 TYR A O 1
ATOM 978 N N . THR A 1 125 ? 4.926 -6.904 -6.794 1.00 75.88 125 THR A N 1
ATOM 979 C CA . THR A 1 125 ? 4.422 -5.746 -7.526 1.00 75.88 125 THR A CA 1
ATOM 980 C C . THR A 1 125 ? 5.344 -5.299 -8.642 1.00 75.88 125 THR A C 1
ATOM 982 O O . THR A 1 125 ? 4.837 -4.705 -9.577 1.00 75.88 125 THR A O 1
ATOM 985 N N . ILE A 1 126 ? 6.645 -5.599 -8.613 1.00 76.94 126 ILE A N 1
ATOM 986 C CA . ILE A 1 126 ? 7.613 -5.084 -9.586 1.00 76.94 126 ILE A CA 1
ATOM 987 C C . ILE A 1 126 ? 7.981 -6.133 -10.637 1.00 76.94 126 ILE A C 1
ATOM 989 O O . ILE A 1 126 ? 8.402 -7.250 -10.336 1.00 76.94 126 ILE A O 1
ATOM 993 N N . ASP A 1 127 ? 7.906 -5.715 -11.900 1.00 75.44 127 ASP A N 1
ATOM 994 C CA . ASP A 1 127 ? 8.429 -6.454 -13.045 1.00 75.44 127 ASP A CA 1
ATOM 995 C C . ASP A 1 127 ? 9.848 -5.979 -13.385 1.00 75.44 127 ASP A C 1
ATOM 997 O O . ASP A 1 127 ? 10.052 -5.032 -14.152 1.00 75.44 127 ASP A O 1
ATOM 1001 N N . THR A 1 128 ? 10.845 -6.637 -12.796 1.00 76.44 128 THR A N 1
ATOM 1002 C CA . THR A 1 128 ? 12.260 -6.312 -13.028 1.00 76.44 128 THR A CA 1
ATOM 1003 C C . THR A 1 128 ? 12.683 -6.551 -14.478 1.00 76.44 128 THR A C 1
ATOM 1005 O O . THR A 1 128 ? 13.527 -5.828 -14.995 1.00 76.44 128 THR A O 1
ATOM 1008 N N . THR A 1 129 ? 12.055 -7.503 -15.179 1.00 76.19 129 THR A N 1
ATOM 1009 C CA . THR A 1 129 ? 12.371 -7.791 -16.587 1.00 76.19 129 THR A CA 1
ATOM 1010 C C . THR A 1 129 ? 11.890 -6.665 -17.497 1.00 76.19 129 THR A C 1
ATOM 1012 O O . THR A 1 129 ? 12.620 -6.236 -18.393 1.00 76.19 129 THR A O 1
ATOM 1015 N N . ALA A 1 130 ? 10.683 -6.145 -17.256 1.00 73.50 130 ALA A N 1
ATOM 1016 C CA . ALA A 1 130 ? 10.173 -4.988 -17.984 1.00 73.50 130 ALA A CA 1
ATOM 1017 C C . ALA A 1 130 ? 11.037 -3.740 -17.738 1.00 73.50 130 ALA A C 1
ATOM 1019 O O . ALA A 1 130 ? 11.367 -3.034 -18.692 1.00 73.50 130 ALA A O 1
ATOM 1020 N N . HIS A 1 131 ? 11.451 -3.504 -16.487 1.00 79.50 131 HIS A N 1
ATOM 1021 C CA . HIS A 1 131 ? 12.396 -2.438 -16.145 1.00 79.50 131 HIS A CA 1
ATOM 1022 C C . HIS A 1 131 ? 13.699 -2.555 -16.950 1.00 79.50 131 HIS A C 1
ATOM 1024 O O . HIS A 1 131 ? 14.054 -1.629 -17.682 1.00 79.50 131 HIS A O 1
ATOM 1030 N N . ASP A 1 132 ? 14.375 -3.704 -16.877 1.00 83.12 132 ASP A N 1
ATOM 1031 C CA . ASP A 1 132 ? 15.683 -3.903 -17.509 1.00 83.12 132 ASP A CA 1
ATOM 1032 C C . ASP A 1 132 ? 15.600 -3.809 -19.039 1.00 83.12 132 ASP A C 1
ATOM 1034 O O . ASP A 1 132 ? 16.482 -3.234 -19.685 1.00 83.12 132 ASP A O 1
ATOM 1038 N N . SER A 1 133 ? 14.508 -4.306 -19.628 1.00 78.06 133 SER A N 1
ATOM 1039 C CA . SER A 1 133 ? 14.263 -4.231 -21.070 1.00 78.06 133 SER A CA 1
ATOM 1040 C C . SER A 1 133 ? 14.055 -2.798 -21.564 1.00 78.06 133 SER A C 1
ATOM 1042 O O . SER A 1 133 ? 14.612 -2.430 -22.601 1.00 78.06 133 SER A O 1
ATOM 1044 N N . VAL A 1 134 ? 13.288 -1.977 -20.834 1.00 78.69 134 VAL A N 1
ATOM 1045 C CA . VAL A 1 134 ? 13.106 -0.551 -21.161 1.00 78.69 134 VAL A CA 1
ATOM 1046 C C . VAL A 1 134 ? 14.429 0.185 -20.997 1.00 78.69 134 VAL A C 1
ATOM 1048 O O . VAL A 1 134 ? 14.868 0.881 -21.912 1.00 78.69 134 VAL A O 1
ATOM 1051 N N . ARG A 1 135 ? 15.113 -0.029 -19.871 1.00 85.44 135 ARG A N 1
ATOM 1052 C CA . ARG A 1 135 ? 16.394 0.604 -19.560 1.00 85.44 135 ARG A CA 1
ATOM 1053 C C . ARG A 1 135 ? 17.447 0.355 -20.644 1.00 85.44 135 ARG A C 1
ATOM 1055 O O . ARG A 1 135 ? 18.134 1.291 -21.052 1.00 85.44 135 ARG A O 1
ATOM 1062 N N . ALA A 1 136 ? 17.547 -0.874 -21.154 1.00 87.12 136 ALA A N 1
ATOM 1063 C CA . ALA A 1 136 ? 18.508 -1.248 -22.196 1.00 87.12 136 ALA A CA 1
ATOM 1064 C C . ALA A 1 136 ? 18.298 -0.519 -23.540 1.00 87.12 136 ALA A C 1
ATOM 1066 O O . ALA A 1 136 ? 19.236 -0.414 -24.327 1.00 87.12 136 ALA A O 1
ATOM 1067 N N . GLN A 1 137 ? 17.093 -0.004 -23.804 1.00 84.81 137 GLN A N 1
ATOM 1068 C CA . GLN A 1 137 ? 16.748 0.704 -25.046 1.00 84.81 137 GLN A CA 1
ATOM 1069 C C . GLN A 1 137 ? 16.999 2.218 -24.968 1.00 84.81 137 GLN A C 1
ATOM 1071 O O . GLN A 1 137 ? 16.946 2.912 -25.983 1.00 84.81 137 GLN A O 1
ATOM 1076 N N . LEU A 1 138 ? 17.260 2.748 -23.771 1.00 84.56 138 LEU A N 1
ATOM 1077 C CA . LEU A 1 138 ? 17.444 4.176 -23.533 1.00 84.56 138 LEU A CA 1
ATOM 1078 C C . LEU A 1 138 ? 18.909 4.601 -23.705 1.00 84.56 138 LEU A C 1
ATOM 1080 O O . LEU A 1 138 ? 19.839 3.842 -23.436 1.00 84.56 138 LEU A O 1
ATOM 1084 N N . SER A 1 139 ? 19.122 5.863 -24.089 1.00 88.75 139 SER A N 1
ATOM 1085 C CA . SER A 1 139 ? 20.451 6.487 -24.064 1.00 88.75 139 SER A CA 1
ATOM 1086 C C . SER A 1 139 ? 20.959 6.657 -22.626 1.00 88.75 139 SER A C 1
ATOM 1088 O O . SER A 1 139 ? 20.167 6.748 -21.693 1.00 88.75 139 SER A O 1
ATOM 1090 N N . ALA A 1 140 ? 22.274 6.784 -22.418 1.00 89.62 140 ALA A N 1
ATOM 1091 C CA . ALA A 1 140 ? 22.860 6.884 -21.072 1.00 89.62 140 ALA A CA 1
ATOM 1092 C C . ALA A 1 140 ? 22.326 8.059 -20.217 1.00 89.62 140 ALA A C 1
ATOM 1094 O O . ALA A 1 140 ? 22.301 7.978 -18.989 1.00 89.62 140 ALA A O 1
ATOM 1095 N N . ALA A 1 141 ? 21.908 9.165 -20.844 1.00 86.38 141 ALA A N 1
ATOM 1096 C CA . ALA A 1 141 ? 21.253 1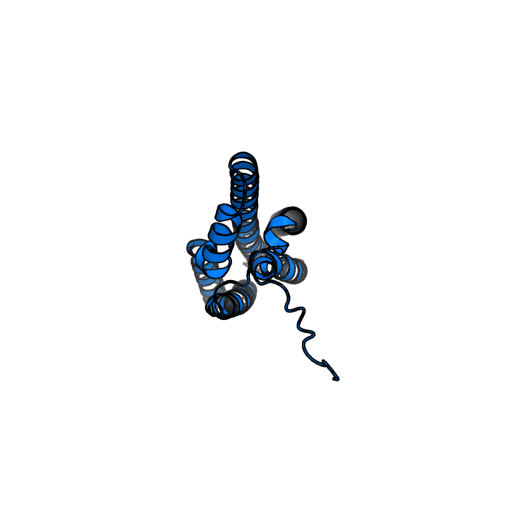0.270 -20.138 1.00 86.38 141 ALA A CA 1
ATOM 1097 C C . ALA A 1 141 ? 19.828 9.886 -19.699 1.00 86.38 141 ALA A C 1
ATOM 1099 O O . ALA A 1 141 ? 19.472 10.071 -18.539 1.00 86.38 141 ALA A O 1
ATOM 1100 N N . ARG A 1 142 ? 19.054 9.263 -20.597 1.00 86.19 142 ARG A N 1
ATOM 1101 C CA . ARG A 1 142 ? 17.682 8.804 -20.333 1.00 86.19 142 ARG A CA 1
ATOM 1102 C C . ARG A 1 142 ? 17.618 7.622 -19.368 1.00 86.19 142 ARG A C 1
ATOM 1104 O O . ARG A 1 142 ? 16.667 7.534 -18.606 1.00 86.19 142 ARG A O 1
ATOM 1111 N N . GLN A 1 143 ? 18.636 6.761 -19.346 1.00 89.19 143 GLN A N 1
ATOM 1112 C CA . GLN A 1 143 ? 18.764 5.691 -18.354 1.00 89.19 143 GLN A CA 1
ATOM 1113 C C . GLN A 1 143 ? 18.805 6.256 -16.934 1.00 89.19 143 GLN A C 1
ATOM 1115 O O . GLN A 1 143 ? 18.065 5.792 -16.084 1.00 89.19 143 GLN A O 1
ATOM 1120 N N . ARG A 1 144 ? 19.603 7.304 -16.684 1.00 89.56 144 ARG A N 1
ATOM 1121 C CA . ARG A 1 144 ? 19.678 7.928 -15.351 1.00 89.56 144 ARG A CA 1
ATOM 1122 C C . ARG A 1 144 ? 18.351 8.548 -14.915 1.00 89.56 144 ARG A C 1
ATOM 1124 O O . ARG A 1 144 ? 17.973 8.412 -13.756 1.00 89.56 144 ARG A O 1
ATOM 1131 N N . GLU A 1 145 ? 17.652 9.218 -15.829 1.00 87.38 145 GLU A N 1
ATOM 1132 C CA . GLU A 1 145 ? 16.319 9.777 -15.560 1.00 87.38 145 GLU A CA 1
ATOM 1133 C C . GLU A 1 145 ? 15.300 8.674 -15.245 1.00 87.38 145 GLU A C 1
ATOM 1135 O O . GLU A 1 145 ? 14.523 8.801 -14.299 1.00 87.38 145 GLU A O 1
ATOM 1140 N N . PHE A 1 146 ? 15.332 7.581 -16.011 1.00 85.69 146 PHE A N 1
ATOM 1141 C CA . PHE A 1 146 ? 14.457 6.431 -15.819 1.00 85.69 146 PHE A CA 1
ATOM 1142 C C . PHE A 1 146 ? 14.733 5.706 -14.497 1.00 85.69 146 PHE A C 1
ATOM 1144 O O . PHE A 1 146 ? 13.795 5.486 -13.737 1.00 85.69 146 PHE A O 1
ATOM 1151 N N . ASP A 1 147 ? 16.002 5.422 -14.188 1.00 89.12 147 ASP A N 1
ATOM 1152 C CA . ASP A 1 147 ? 16.430 4.785 -12.937 1.00 89.12 147 ASP A CA 1
ATOM 1153 C C . ASP A 1 147 ? 16.009 5.641 -11.724 1.00 89.12 147 ASP A C 1
ATOM 1155 O O . ASP A 1 147 ? 15.413 5.136 -10.776 1.00 89.12 147 ASP A O 1
ATOM 1159 N N . THR A 1 148 ? 16.211 6.966 -11.794 1.00 90.94 148 THR A N 1
ATOM 1160 C CA . THR A 1 148 ? 15.784 7.903 -10.736 1.00 90.94 148 THR A CA 1
ATOM 1161 C C . THR A 1 148 ? 14.271 7.859 -10.531 1.00 90.94 148 THR A C 1
ATOM 1163 O O . THR A 1 148 ? 13.791 7.696 -9.411 1.00 90.94 148 THR A O 1
ATOM 1166 N N . TRP A 1 149 ? 13.496 7.971 -11.614 1.00 88.50 149 TRP A N 1
ATOM 1167 C CA . TRP A 1 149 ? 12.039 7.883 -11.539 1.00 88.50 149 TRP A CA 1
ATOM 1168 C C . TRP A 1 149 ? 11.578 6.544 -10.946 1.00 88.50 149 TRP A C 1
ATOM 1170 O O . TRP A 1 149 ? 10.662 6.521 -10.117 1.00 88.50 149 TRP A O 1
ATOM 1180 N N . TYR A 1 150 ? 12.199 5.442 -11.363 1.00 86.25 150 TYR A N 1
ATOM 1181 C CA . TYR A 1 150 ? 11.864 4.095 -10.923 1.00 86.25 150 TYR A CA 1
ATOM 1182 C C . TYR A 1 150 ? 12.111 3.921 -9.421 1.00 86.25 150 TYR A C 1
ATOM 1184 O O . TYR A 1 150 ? 11.194 3.523 -8.697 1.00 86.25 150 TYR A O 1
ATOM 1192 N N . ASP A 1 151 ? 13.293 4.307 -8.937 1.00 89.50 151 ASP A N 1
ATOM 1193 C CA . ASP A 1 151 ? 13.662 4.221 -7.522 1.00 89.50 151 ASP A CA 1
ATOM 1194 C C . ASP A 1 151 ? 12.754 5.083 -6.644 1.00 89.50 151 ASP A C 1
ATOM 1196 O O . ASP A 1 151 ? 12.257 4.630 -5.609 1.00 89.50 151 ASP A O 1
ATOM 1200 N N . GLU A 1 152 ? 12.462 6.312 -7.067 1.00 90.62 152 GLU A N 1
ATOM 1201 C CA . GLU A 1 152 ? 11.585 7.187 -6.300 1.00 90.62 152 GLU A CA 1
ATOM 1202 C C . GLU A 1 152 ? 10.124 6.698 -6.292 1.00 90.62 152 GLU A C 1
ATOM 1204 O O . GLU A 1 152 ? 9.420 6.850 -5.290 1.00 90.62 152 GLU A O 1
ATOM 1209 N N . THR A 1 153 ? 9.643 6.117 -7.397 1.00 86.94 153 THR A N 1
ATOM 1210 C CA . THR A 1 153 ? 8.287 5.546 -7.476 1.00 86.94 153 THR A CA 1
ATOM 1211 C C . THR A 1 153 ? 8.180 4.294 -6.609 1.00 86.94 153 THR A C 1
ATOM 1213 O O . THR A 1 153 ? 7.199 4.122 -5.883 1.00 86.94 153 THR A O 1
ATOM 1216 N N . LYS A 1 154 ? 9.214 3.449 -6.616 1.00 87.88 154 LYS A N 1
ATOM 1217 C CA . LYS A 1 154 ? 9.343 2.283 -5.741 1.00 87.88 154 LYS A CA 1
ATOM 1218 C C . LYS A 1 154 ? 9.380 2.682 -4.264 1.00 87.88 154 LYS A C 1
ATOM 1220 O O . LYS A 1 154 ? 8.649 2.104 -3.464 1.00 87.88 154 LYS A O 1
ATOM 1225 N N . ALA A 1 155 ? 10.168 3.688 -3.889 1.00 91.38 155 ALA A N 1
ATOM 1226 C CA . ALA A 1 155 ? 10.215 4.179 -2.512 1.00 91.38 155 ALA A CA 1
ATOM 1227 C C . ALA A 1 155 ? 8.835 4.664 -2.037 1.00 91.38 155 ALA A C 1
ATOM 1229 O O . ALA A 1 155 ? 8.388 4.326 -0.939 1.00 91.38 155 ALA A O 1
ATOM 1230 N N . LEU A 1 156 ? 8.119 5.395 -2.893 1.00 90.56 156 LEU A N 1
ATOM 1231 C CA . LEU A 1 156 ? 6.771 5.868 -2.601 1.00 90.56 156 LEU A CA 1
ATOM 1232 C C . LEU A 1 156 ? 5.741 4.728 -2.517 1.00 90.56 156 LEU A C 1
ATOM 1234 O O . LEU A 1 156 ? 4.841 4.784 -1.680 1.00 90.56 156 LEU A O 1
ATOM 1238 N N . MET A 1 157 ? 5.884 3.675 -3.325 1.00 89.88 157 MET A N 1
ATOM 1239 C CA . MET A 1 157 ? 5.076 2.452 -3.236 1.00 89.88 157 MET A CA 1
ATOM 1240 C C . MET A 1 157 ? 5.217 1.790 -1.857 1.00 89.88 157 MET A C 1
ATOM 1242 O O . MET A 1 157 ? 4.214 1.499 -1.202 1.00 89.88 157 MET A O 1
ATOM 1246 N N . HIS A 1 158 ? 6.457 1.601 -1.393 1.00 92.25 158 HIS A N 1
ATOM 1247 C CA . HIS A 1 158 ? 6.760 1.055 -0.064 1.00 92.25 158 HIS A CA 1
ATOM 1248 C C . HIS A 1 158 ? 6.199 1.927 1.051 1.00 92.25 158 HIS A C 1
ATOM 1250 O O . HIS A 1 158 ? 5.556 1.418 1.968 1.00 92.25 158 HIS A O 1
ATOM 1256 N N . LEU A 1 159 ? 6.394 3.243 0.949 1.00 94.25 159 LEU A N 1
ATOM 1257 C CA . LEU A 1 159 ? 5.861 4.198 1.913 1.00 94.25 159 LEU A CA 1
ATOM 1258 C C . LEU A 1 159 ? 4.331 4.119 1.979 1.00 94.25 159 LEU A C 1
ATOM 1260 O O . LEU A 1 159 ? 3.777 3.985 3.064 1.00 94.25 159 L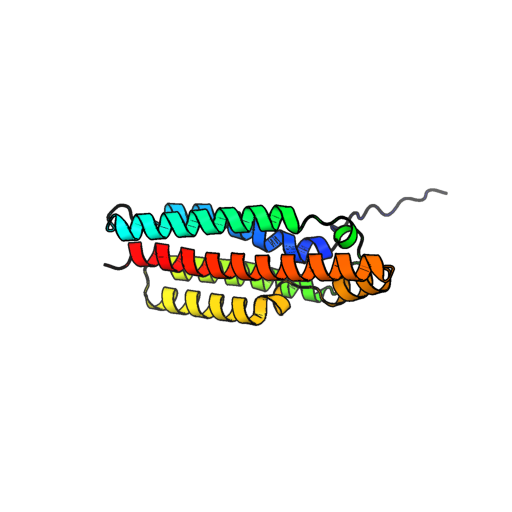EU A O 1
ATOM 1264 N N . THR A 1 160 ? 3.660 4.100 0.826 1.00 93.62 160 THR A N 1
ATOM 1265 C CA . THR A 1 160 ? 2.198 3.978 0.734 1.00 93.62 160 THR A CA 1
ATOM 1266 C C . THR A 1 160 ? 1.706 2.685 1.386 1.00 93.62 160 THR A C 1
ATOM 1268 O O . THR A 1 160 ? 0.771 2.713 2.186 1.00 93.62 160 THR A O 1
ATOM 1271 N N . PHE A 1 161 ? 2.340 1.544 1.092 1.00 94.31 161 PHE A N 1
ATOM 1272 C CA . PHE A 1 161 ? 1.932 0.258 1.661 1.00 94.31 161 PHE A CA 1
ATOM 1273 C C . PHE A 1 161 ? 2.203 0.177 3.167 1.00 94.31 161 PHE A C 1
ATOM 1275 O O . PHE A 1 161 ? 1.360 -0.301 3.922 1.00 94.31 161 PHE A O 1
ATOM 1282 N N . LYS A 1 162 ? 3.332 0.712 3.641 1.00 96.12 162 LYS A N 1
ATOM 1283 C CA . LYS A 1 162 ? 3.602 0.830 5.077 1.00 96.12 162 LYS A CA 1
ATOM 1284 C C . LYS A 1 162 ? 2.539 1.691 5.766 1.00 96.12 162 LYS A C 1
ATOM 1286 O O . LYS A 1 162 ? 2.002 1.284 6.793 1.00 96.12 162 LYS A O 1
ATOM 1291 N N . THR A 1 163 ? 2.193 2.843 5.195 1.00 97.00 163 THR A N 1
ATOM 1292 C CA . THR A 1 163 ? 1.166 3.726 5.762 1.00 97.00 163 THR A CA 1
ATOM 1293 C C . THR A 1 163 ? -0.223 3.081 5.739 1.00 97.00 163 THR A C 1
ATOM 1295 O O . THR A 1 163 ? -1.009 3.332 6.646 1.00 97.00 163 THR A O 1
ATOM 1298 N N . LEU A 1 164 ? -0.525 2.192 4.783 1.00 96.06 164 LEU A N 1
ATOM 1299 C CA . LEU A 1 164 ? -1.748 1.377 4.811 1.00 96.06 164 LEU A CA 1
ATOM 1300 C C . LEU A 1 164 ? -1.794 0.477 6.057 1.00 96.06 164 LEU A C 1
ATOM 1302 O O . LEU A 1 164 ? -2.828 0.408 6.723 1.00 96.06 164 LEU A O 1
ATOM 1306 N N . ILE A 1 165 ? -0.677 -0.177 6.395 1.00 96.62 165 ILE A N 1
ATOM 1307 C CA . ILE A 1 165 ? -0.558 -0.999 7.611 1.00 96.62 165 ILE A CA 1
ATOM 1308 C C . ILE A 1 165 ? -0.720 -0.126 8.859 1.00 96.62 165 ILE A C 1
ATOM 1310 O O . ILE A 1 165 ? -1.498 -0.469 9.750 1.00 96.62 165 ILE A O 1
ATOM 1314 N N . ASP A 1 166 ? -0.027 1.014 8.910 1.00 97.19 166 ASP A N 1
ATOM 1315 C CA . ASP A 1 166 ? -0.101 1.950 10.037 1.00 97.19 166 ASP A CA 1
ATOM 1316 C C . ASP A 1 166 ? -1.536 2.478 10.231 1.00 97.19 166 ASP A C 1
ATOM 1318 O O . ASP A 1 166 ? -2.029 2.525 11.358 1.00 97.19 166 ASP A O 1
ATOM 1322 N N . ALA A 1 167 ? -2.247 2.798 9.144 1.00 97.19 167 ALA A N 1
ATOM 1323 C CA . ALA A 1 167 ? -3.638 3.244 9.189 1.00 97.19 167 ALA A CA 1
ATOM 1324 C C . ALA A 1 167 ? -4.574 2.137 9.698 1.00 97.19 167 ALA A C 1
ATOM 1326 O O . ALA A 1 167 ? -5.423 2.394 10.550 1.00 97.19 167 ALA A O 1
ATOM 1327 N N . ALA A 1 168 ? -4.397 0.894 9.238 1.00 96.25 168 ALA A N 1
ATOM 1328 C CA . ALA A 1 168 ? -5.162 -0.248 9.737 1.00 96.25 168 ALA A CA 1
ATOM 1329 C C . ALA A 1 168 ? -4.912 -0.500 11.235 1.00 96.25 168 ALA A C 1
ATOM 1331 O O . ALA A 1 168 ? -5.853 -0.777 11.980 1.00 96.25 168 ALA A O 1
ATOM 1332 N N . LEU A 1 169 ? -3.667 -0.349 11.703 1.00 95.88 169 LEU A N 1
ATOM 1333 C CA . LEU A 1 169 ? -3.332 -0.417 13.128 1.00 95.88 169 LEU A CA 1
ATOM 1334 C C . LEU A 1 169 ? -3.992 0.714 13.921 1.00 95.88 169 LEU A C 1
ATOM 1336 O O . LEU A 1 169 ? -4.543 0.459 14.991 1.00 95.88 169 LEU A O 1
ATOM 1340 N N . ALA A 1 170 ? -3.952 1.948 13.417 1.00 96.25 170 ALA A N 1
ATOM 1341 C CA . ALA A 1 170 ? -4.559 3.096 14.081 1.00 96.25 170 ALA A CA 1
ATOM 1342 C C . ALA A 1 170 ? -6.083 2.938 14.198 1.00 96.25 170 ALA A C 1
ATOM 1344 O O . ALA A 1 170 ? -6.639 3.138 15.276 1.00 96.25 170 ALA A O 1
ATOM 1345 N N . VAL A 1 171 ? -6.753 2.470 13.139 1.00 96.12 171 VAL A N 1
ATOM 1346 C CA . VAL A 1 171 ? -8.184 2.128 13.182 1.00 96.12 171 VAL A CA 1
ATOM 1347 C C . VAL A 1 171 ? -8.450 1.005 14.186 1.00 96.12 171 VAL A C 1
ATOM 1349 O O . VAL A 1 171 ? -9.367 1.120 14.997 1.00 96.12 171 VAL A O 1
ATOM 1352 N N . ASN A 1 172 ? -7.632 -0.050 14.209 1.00 92.62 172 ASN A N 1
ATOM 1353 C CA . ASN A 1 172 ? -7.783 -1.128 15.187 1.00 92.62 172 ASN A CA 1
ATOM 1354 C C . ASN A 1 172 ? -7.662 -0.619 16.639 1.00 92.62 172 ASN A C 1
ATOM 1356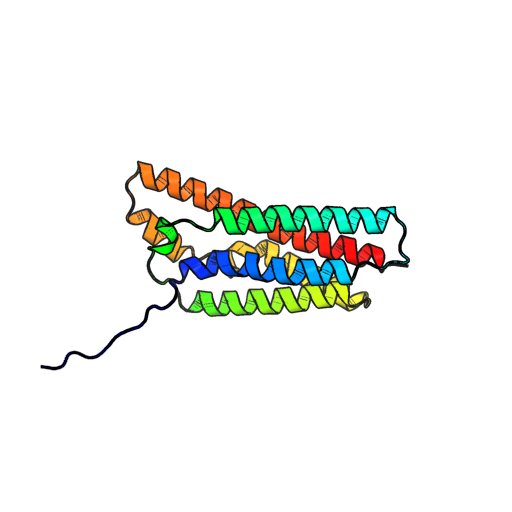 O O . ASN A 1 172 ? -8.467 -0.990 17.487 1.00 92.62 172 ASN A O 1
ATOM 1360 N N . LYS A 1 173 ? -6.749 0.317 16.927 1.00 92.31 173 LYS A N 1
ATOM 1361 C CA . LYS A 1 173 ? -6.643 0.942 18.262 1.00 92.31 173 LYS A CA 1
ATOM 1362 C C . LYS A 1 173 ? -7.917 1.670 18.699 1.00 92.31 173 LYS A C 1
ATOM 1364 O O . LYS A 1 173 ? -8.148 1.786 19.894 1.00 92.31 173 LYS A O 1
ATOM 1369 N N . THR A 1 174 ? -8.751 2.143 17.771 1.00 94.31 174 THR A N 1
ATOM 1370 C CA . THR A 1 174 ? -10.064 2.720 18.126 1.00 94.31 174 THR A CA 1
ATOM 1371 C C . THR A 1 174 ? -11.078 1.653 18.559 1.00 94.31 174 THR A C 1
ATOM 1373 O O . THR A 1 174 ? -12.051 1.955 19.241 1.00 94.31 174 THR A O 1
ATOM 1376 N N . ASN A 1 175 ? -10.842 0.393 18.196 1.00 88.62 175 ASN A N 1
ATOM 1377 C CA . ASN A 1 175 ? -11.693 -0.750 18.520 1.00 88.62 175 ASN A CA 1
ATOM 1378 C C . ASN A 1 175 ? -11.178 -1.567 19.721 1.00 88.62 175 ASN A C 1
ATOM 1380 O O . ASN A 1 175 ? -11.873 -2.469 20.186 1.00 88.62 175 ASN A O 1
ATOM 1384 N N . ALA A 1 176 ? -9.973 -1.271 20.217 1.00 77.94 176 ALA A N 1
ATOM 1385 C CA . ALA A 1 176 ? -9.431 -1.865 21.430 1.00 77.94 176 ALA A CA 1
ATOM 1386 C C . ALA A 1 176 ? -10.034 -1.157 22.656 1.00 77.94 176 ALA A C 1
ATOM 1388 O O . ALA A 1 176 ? -9.786 0.031 22.861 1.00 77.94 176 ALA A O 1
ATOM 1389 N N . ASN A 1 177 ? -10.850 -1.886 23.423 1.00 57.44 177 ASN A N 1
ATOM 1390 C CA . ASN A 1 177 ? -11.390 -1.444 24.714 1.00 57.44 177 ASN A CA 1
ATOM 1391 C C . ASN A 1 177 ? -10.336 -1.537 25.819 1.00 57.44 177 ASN A C 1
ATOM 1393 O O . ASN A 1 177 ? -9.653 -2.587 25.874 1.00 57.44 177 ASN A O 1
#

Foldseek 3Di:
DDDDDDPDPDQACLCQLQVPLLVLLVVVLVVLLVLQDPPFDPVLSVQLVVLSVVLNVLSVVLVVLSPDPLSSVFHHADPVLVVLQVVLSVLLVQLLCLLSVLDPVSVVVSLVSLVVCLVCVCVSRPRVVRLVRSLVPDDPVVNVVSVVSVVVSVVSSSVSSVSSSVSSVSSSVSSDD